Protein AF-A0A940JJA4-F1 (afdb_monomer_lite)

Foldseek 3Di:
DADPCPPCLQVLDWDWPDPDVVDTDIDRDPCSQAARFDDKDWDPPVPLPDIKMKTAHPRPDDCPDPPDDGNYDPPDGIDIGDDDPRD

Radius of gyration: 14.71 Å; chains: 1; bounding box: 32×29×38 Å

pLDDT: mean 86.61, std 11.64, range [51.03, 98.19]

Structure (mmCIF, N/CA/C/O backbone):
data_AF-A0A940JJA4-F1
#
_entry.id   AF-A0A940JJA4-F1
#
loop_
_atom_site.group_PDB
_atom_site.id
_atom_site.type_symbol
_atom_site.label_atom_id
_atom_site.label_alt_id
_atom_site.label_comp_id
_atom_site.label_asym_id
_atom_site.label_entity_id
_atom_site.label_seq_id
_atom_site.pdbx_PDB_ins_code
_atom_site.Cartn_x
_atom_site.Cartn_y
_atom_site.Cartn_z
_atom_site.occupancy
_atom_site.B_iso_or_equiv
_atom_site.auth_seq_id
_atom_site.auth_comp_id
_atom_site.auth_asym_id
_atom_site.auth_atom_id
_atom_site.pdbx_PDB_model_num
ATOM 1 N N . PHE A 1 1 ? 2.156 12.235 -12.132 1.00 51.03 1 PHE A N 1
ATOM 2 C CA . PHE A 1 1 ? 3.083 12.077 -10.995 1.00 51.03 1 PHE A CA 1
ATOM 3 C C . PHE A 1 1 ? 3.250 10.579 -10.773 1.00 51.03 1 PHE A C 1
ATOM 5 O O . PHE A 1 1 ? 2.236 9.895 -10.769 1.00 51.03 1 PHE A O 1
ATOM 12 N N . TYR A 1 2 ? 4.477 10.061 -10.716 1.00 60.47 2 TYR A N 1
ATOM 13 C CA . TYR A 1 2 ? 4.775 8.630 -10.546 1.00 60.47 2 TYR A CA 1
ATOM 14 C C . TYR A 1 2 ? 5.872 8.493 -9.481 1.00 60.47 2 TYR A C 1
ATOM 16 O O . TYR A 1 2 ? 6.739 9.364 -9.428 1.00 60.47 2 TYR A O 1
ATOM 24 N N . GLY A 1 3 ? 5.819 7.450 -8.646 1.00 68.62 3 GLY A N 1
ATOM 25 C CA . GLY A 1 3 ? 6.848 7.185 -7.631 1.00 68.62 3 GLY A CA 1
ATOM 26 C C . GLY A 1 3 ? 8.205 6.848 -8.253 1.00 68.62 3 GLY A C 1
ATOM 27 O O . GLY A 1 3 ? 8.275 6.420 -9.412 1.00 68.62 3 GLY A O 1
ATOM 28 N N . ASP A 1 4 ? 9.287 7.031 -7.494 1.00 77.44 4 ASP A N 1
ATOM 29 C CA . ASP A 1 4 ? 10.626 6.619 -7.924 1.00 77.44 4 ASP A CA 1
ATOM 30 C C . ASP A 1 4 ? 10.773 5.096 -7.793 1.00 77.44 4 ASP A C 1
ATOM 32 O O . ASP A 1 4 ? 11.387 4.570 -6.872 1.00 77.44 4 ASP A O 1
ATOM 36 N N . PHE A 1 5 ? 10.216 4.360 -8.754 1.00 76.44 5 PHE A N 1
ATOM 37 C CA . PHE A 1 5 ? 10.256 2.895 -8.760 1.00 76.44 5 PHE A CA 1
ATOM 38 C C . PHE A 1 5 ? 11.674 2.310 -8.876 1.00 76.44 5 PHE A C 1
ATOM 40 O O . PHE A 1 5 ? 11.861 1.114 -8.649 1.00 76.44 5 PHE A O 1
ATOM 47 N N . LYS A 1 6 ? 12.674 3.129 -9.229 1.00 75.19 6 LYS A N 1
ATOM 48 C CA . LYS A 1 6 ? 14.066 2.692 -9.356 1.00 75.19 6 LYS A CA 1
ATOM 49 C C . LYS A 1 6 ? 14.791 2.737 -8.014 1.00 75.19 6 LYS A C 1
ATOM 51 O O . LYS A 1 6 ? 15.457 1.766 -7.668 1.00 75.19 6 LYS A O 1
ATOM 56 N N . ASN A 1 7 ? 14.677 3.842 -7.275 1.00 81.75 7 ASN A N 1
ATOM 57 C CA . ASN A 1 7 ? 15.429 4.037 -6.028 1.00 81.75 7 ASN A CA 1
ATOM 58 C C . ASN A 1 7 ? 14.565 3.904 -4.763 1.00 81.75 7 ASN A C 1
ATOM 60 O O . ASN A 1 7 ? 15.113 3.737 -3.674 1.00 81.75 7 ASN A O 1
ATOM 64 N N . ARG A 1 8 ? 13.237 3.995 -4.894 1.00 82.56 8 ARG A N 1
ATOM 65 C CA . ARG A 1 8 ? 12.245 4.016 -3.807 1.00 82.56 8 ARG A CA 1
ATOM 66 C C . ARG A 1 8 ? 10.999 3.183 -4.167 1.00 82.56 8 ARG A C 1
ATOM 68 O O . ARG A 1 8 ? 9.887 3.709 -4.248 1.00 82.56 8 ARG A O 1
ATOM 75 N N . PRO A 1 9 ? 11.141 1.872 -4.437 1.00 78.19 9 PRO A N 1
ATOM 76 C CA . PRO A 1 9 ? 10.006 1.030 -4.835 1.00 78.19 9 PRO A CA 1
ATOM 77 C C . PRO A 1 9 ? 8.907 0.943 -3.759 1.00 78.19 9 PRO A C 1
ATOM 79 O O . PRO A 1 9 ? 7.758 0.629 -4.066 1.00 78.19 9 PRO A O 1
ATOM 82 N N . ASP A 1 10 ? 9.246 1.239 -2.507 1.00 81.94 10 ASP A N 1
ATOM 83 C CA . ASP A 1 10 ? 8.342 1.361 -1.367 1.00 81.94 10 ASP A CA 1
ATOM 84 C C . ASP A 1 10 ? 7.402 2.576 -1.443 1.00 81.94 10 ASP A C 1
ATOM 86 O O . ASP A 1 10 ? 6.334 2.560 -0.838 1.00 81.94 10 ASP A O 1
ATOM 90 N N . GLU A 1 11 ? 7.714 3.598 -2.244 1.00 85.12 11 GLU A N 1
ATOM 91 C CA . GLU A 1 11 ? 6.841 4.769 -2.403 1.00 85.12 11 GLU A CA 1
ATOM 92 C C . GLU A 1 11 ? 5.564 4.479 -3.204 1.00 85.12 11 GLU A C 1
ATOM 94 O O . GLU A 1 11 ? 4.655 5.309 -3.226 1.00 85.12 11 GLU A O 1
ATOM 99 N N . GLY A 1 12 ? 5.460 3.301 -3.831 1.00 85.62 12 GLY A N 1
ATOM 100 C CA . GLY A 1 12 ? 4.256 2.877 -4.546 1.00 85.62 12 GLY A CA 1
ATOM 101 C C . GLY A 1 12 ? 3.029 2.693 -3.644 1.00 85.62 12 GLY A C 1
ATOM 102 O O . GLY A 1 12 ? 1.908 2.791 -4.134 1.00 85.62 12 GLY A O 1
ATOM 103 N N . PHE A 1 13 ? 3.222 2.432 -2.347 1.00 90.94 13 PHE A N 1
ATOM 104 C CA . PHE A 1 13 ? 2.158 2.408 -1.342 1.00 90.94 13 PHE A CA 1
ATOM 105 C C . PHE A 1 13 ? 2.741 2.639 0.055 1.00 90.94 13 PHE A C 1
ATOM 107 O O . PHE A 1 13 ? 3.649 1.927 0.482 1.00 90.94 13 PHE A O 1
ATOM 114 N N . GLN A 1 14 ? 2.179 3.593 0.795 1.00 92.00 14 GLN A N 1
ATOM 115 C CA . GLN A 1 14 ? 2.593 3.920 2.159 1.00 92.00 14 GLN A CA 1
ATOM 116 C C . GLN A 1 14 ? 1.371 4.004 3.072 1.00 92.00 14 GLN A C 1
ATOM 118 O O . GLN A 1 14 ? 0.356 4.600 2.709 1.00 92.00 14 GLN A O 1
ATOM 123 N N . TYR A 1 15 ? 1.492 3.450 4.276 1.00 92.00 15 TYR A N 1
ATOM 124 C CA . TYR A 1 15 ? 0.480 3.558 5.322 1.00 92.00 15 TYR A CA 1
ATOM 125 C C . TYR A 1 15 ? 0.894 4.623 6.341 1.00 92.00 15 TYR A C 1
ATOM 127 O O . TYR A 1 15 ? 1.993 4.576 6.893 1.00 92.00 15 TYR A O 1
ATOM 135 N N . PHE A 1 16 ? 0.014 5.593 6.583 1.00 95.12 16 PHE A N 1
ATOM 136 C CA . PHE A 1 16 ? 0.240 6.690 7.522 1.00 95.12 16 PHE A CA 1
ATOM 137 C C . PHE A 1 16 ? -0.570 6.428 8.790 1.00 95.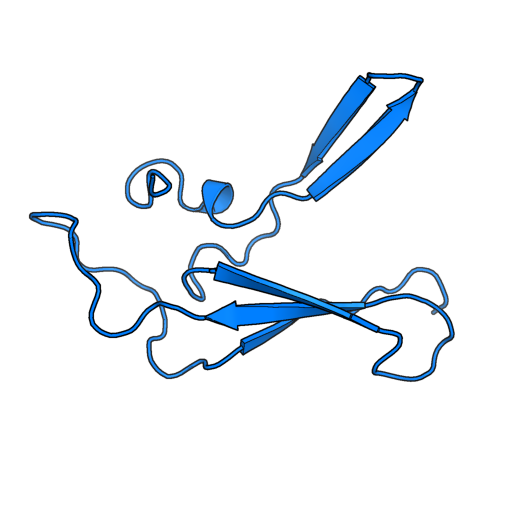12 16 PHE A C 1
ATOM 139 O O . PHE A 1 16 ? -1.780 6.639 8.826 1.00 95.12 16 PHE A O 1
ATOM 146 N N . GLU A 1 17 ? 0.106 5.981 9.841 1.00 95.19 17 GLU A N 1
ATOM 147 C CA . GLU A 1 17 ? -0.487 5.790 11.161 1.00 95.19 17 GLU A CA 1
ATOM 148 C C . GLU A 1 17 ? -0.506 7.126 11.902 1.00 95.19 17 GLU A C 1
ATOM 150 O O . GLU A 1 17 ? 0.549 7.700 12.182 1.00 95.19 17 GLU A O 1
ATOM 155 N N . GLN A 1 18 ? -1.689 7.633 12.245 1.00 97.44 18 GLN A N 1
ATOM 156 C CA . GLN A 1 18 ? -1.793 8.840 13.058 1.00 97.44 18 GLN A CA 1
ATOM 157 C C . GLN A 1 18 ? -1.405 8.541 14.513 1.00 97.44 18 GLN A C 1
ATOM 159 O O . GLN A 1 18 ? -2.093 7.789 15.197 1.00 97.44 18 GLN A O 1
ATOM 164 N N . THR A 1 19 ? -0.336 9.167 15.008 1.00 97.88 19 THR A N 1
ATOM 165 C CA . THR A 1 19 ? 0.147 8.983 16.390 1.00 97.88 19 THR A CA 1
ATOM 166 C C . THR A 1 19 ? -0.304 10.102 17.331 1.00 97.88 19 THR A C 1
ATOM 168 O O . THR A 1 19 ? -0.405 9.894 18.538 1.00 97.88 19 THR A O 1
ATOM 171 N N . SER A 1 20 ? -0.597 11.292 16.796 1.00 97.94 20 SER A N 1
ATOM 172 C CA . SER A 1 20 ? -1.240 12.409 17.505 1.00 97.94 20 SER A CA 1
ATOM 173 C C . SER A 1 20 ? -1.847 13.404 16.490 1.00 97.94 20 SER A C 1
ATOM 175 O O . SER A 1 20 ? -1.716 13.189 15.278 1.00 97.94 20 SER A O 1
ATOM 1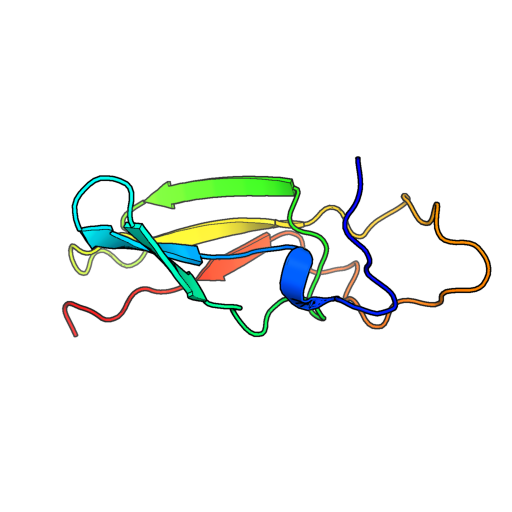77 N N . PRO A 1 21 ? -2.557 14.479 16.901 1.00 98.19 21 PRO A N 1
ATOM 178 C CA . PRO A 1 21 ? -3.089 15.465 15.959 1.00 98.19 21 PRO A CA 1
ATOM 179 C C . PRO A 1 21 ? -1.997 15.984 15.017 1.00 98.19 21 PRO A C 1
ATOM 181 O O . PRO A 1 21 ? -0.982 16.508 15.471 1.00 98.19 21 PRO A O 1
ATOM 184 N N . MET A 1 22 ? -2.202 15.803 13.709 1.00 96.25 22 MET A N 1
ATOM 185 C CA . MET A 1 22 ? -1.258 16.178 12.645 1.00 96.25 22 MET A CA 1
ATOM 186 C C . MET A 1 22 ? 0.129 15.507 12.696 1.00 96.25 22 MET A C 1
ATOM 188 O O . MET A 1 22 ? 1.029 15.941 11.981 1.00 96.25 22 MET A O 1
ATOM 192 N N . ASN A 1 23 ? 0.311 14.439 13.479 1.00 97.94 23 ASN A N 1
ATOM 193 C CA . ASN A 1 23 ? 1.544 13.652 13.492 1.00 97.94 23 ASN A CA 1
ATOM 194 C C . ASN A 1 23 ? 1.273 12.237 12.990 1.00 97.94 23 ASN A C 1
ATOM 196 O O . ASN A 1 23 ? 0.362 11.560 13.472 1.00 97.94 23 ASN A O 1
ATOM 200 N N . PHE A 1 24 ? 2.094 11.792 12.039 1.00 97.94 24 PHE A N 1
ATOM 201 C CA . PHE A 1 24 ? 1.949 10.498 11.388 1.00 97.94 24 PHE A CA 1
ATOM 202 C C . PHE A 1 24 ? 3.273 9.741 11.384 1.00 97.94 24 PHE A C 1
ATOM 204 O O . PHE A 1 24 ? 4.321 10.302 11.058 1.00 97.94 24 PHE A O 1
ATOM 211 N N . LYS A 1 25 ? 3.213 8.453 11.716 1.00 97.25 25 LYS A N 1
ATOM 212 C CA . LYS A 1 25 ? 4.287 7.497 11.466 1.00 97.25 25 LYS A CA 1
ATOM 213 C C . LYS A 1 25 ? 4.022 6.817 10.126 1.00 97.25 25 LYS A C 1
ATOM 215 O O . LYS A 1 25 ? 2.941 6.284 9.898 1.00 97.25 25 LYS A O 1
ATOM 220 N N . VAL A 1 26 ? 5.013 6.848 9.245 1.00 94.75 26 VAL A N 1
ATOM 221 C CA . VAL A 1 26 ? 4.925 6.248 7.912 1.00 94.75 26 VAL A CA 1
ATOM 222 C C . VAL A 1 26 ? 5.430 4.811 7.958 1.00 94.75 26 VAL A C 1
ATOM 224 O O . VAL A 1 26 ? 6.499 4.541 8.509 1.00 94.75 26 VAL A O 1
ATOM 227 N N . HIS A 1 27 ? 4.674 3.903 7.350 1.00 92.75 27 HIS A N 1
ATOM 228 C CA . HIS A 1 27 ? 5.019 2.495 7.199 1.00 92.75 27 HIS A CA 1
ATOM 229 C C . HIS A 1 27 ? 5.078 2.125 5.718 1.00 92.75 27 HIS A C 1
ATOM 231 O O . HIS A 1 27 ? 4.133 2.367 4.965 1.00 92.75 27 HIS A O 1
ATOM 237 N N . ALA A 1 28 ? 6.185 1.503 5.316 1.00 91.00 28 ALA A N 1
ATOM 238 C CA . ALA A 1 28 ? 6.364 0.929 3.989 1.00 91.00 28 ALA A CA 1
ATOM 239 C C . ALA A 1 28 ? 5.952 -0.547 4.010 1.00 91.00 28 ALA A C 1
ATOM 241 O O . ALA A 1 28 ? 6.621 -1.383 4.621 1.00 91.00 28 ALA A O 1
ATOM 242 N N . VAL A 1 29 ? 4.846 -0.877 3.344 1.00 90.44 29 VAL A N 1
ATOM 243 C CA . VAL A 1 29 ? 4.401 -2.270 3.200 1.00 90.44 29 VAL A CA 1
ATOM 244 C C . VAL A 1 29 ? 5.227 -2.926 2.081 1.00 90.44 29 VAL A C 1
ATOM 246 O O . VAL A 1 29 ? 5.369 -2.321 1.015 1.00 90.44 29 VAL A O 1
ATOM 249 N N . PRO A 1 30 ? 5.782 -4.144 2.259 1.00 89.31 30 PRO A N 1
ATOM 250 C CA . PRO A 1 30 ? 6.744 -4.753 1.327 1.00 89.31 30 PRO A CA 1
ATOM 251 C C . PRO A 1 30 ? 6.092 -5.330 0.053 1.00 89.31 30 PRO A C 1
ATOM 253 O O . PRO A 1 30 ? 6.369 -6.453 -0.360 1.00 89.31 30 PRO A O 1
ATOM 256 N N . ILE A 1 31 ? 5.225 -4.550 -0.591 1.00 90.00 31 ILE A N 1
ATOM 257 C CA . ILE A 1 31 ? 4.485 -4.902 -1.811 1.00 90.00 31 ILE A CA 1
ATOM 258 C C . ILE A 1 31 ? 4.989 -4.152 -3.048 1.00 90.00 31 ILE A C 1
ATOM 260 O O . ILE A 1 31 ? 4.522 -4.418 -4.148 1.00 90.00 31 ILE A O 1
ATOM 264 N N . GLY A 1 32 ? 5.959 -3.242 -2.910 1.00 86.06 32 GLY A N 1
ATOM 265 C CA . GLY A 1 32 ? 6.453 -2.412 -4.019 1.00 86.06 32 GLY A CA 1
ATOM 266 C C . GLY A 1 32 ? 6.987 -3.198 -5.225 1.00 86.06 32 GLY A C 1
ATOM 267 O O . GLY A 1 32 ? 6.912 -2.730 -6.354 1.00 86.06 32 GLY A O 1
ATOM 268 N N . LYS A 1 33 ? 7.474 -4.428 -5.007 1.00 82.06 33 LYS A N 1
ATOM 269 C CA . LYS A 1 33 ? 7.921 -5.327 -6.083 1.00 82.06 33 LYS A CA 1
ATOM 270 C C . LYS A 1 33 ? 6.802 -6.148 -6.722 1.00 82.06 33 LYS A C 1
ATOM 272 O O . LYS A 1 33 ? 7.055 -6.789 -7.728 1.00 82.06 33 LYS A O 1
ATOM 277 N N . LEU A 1 34 ? 5.596 -6.196 -6.155 1.00 86.81 34 LEU A N 1
ATOM 278 C CA . LEU A 1 34 ? 4.520 -7.041 -6.690 1.00 86.81 34 LEU A CA 1
ATOM 279 C C . LEU A 1 34 ? 3.714 -6.332 -7.785 1.00 86.81 34 LEU A C 1
ATOM 281 O O . LEU A 1 34 ? 3.118 -7.003 -8.624 1.00 86.81 34 LEU A O 1
ATOM 285 N N . GLY A 1 35 ? 3.717 -4.999 -7.811 1.00 88.00 35 GLY A N 1
ATOM 286 C CA . GLY A 1 35 ? 2.907 -4.232 -8.746 1.00 88.00 35 GLY A CA 1
ATOM 287 C C . GLY A 1 35 ? 3.060 -2.723 -8.599 1.00 88.00 35 GLY A C 1
ATOM 288 O O . GLY A 1 35 ? 3.863 -2.229 -7.808 1.00 88.00 35 GLY A O 1
ATOM 289 N N . ARG A 1 36 ? 2.250 -1.990 -9.362 1.00 88.38 36 ARG A N 1
ATOM 290 C CA . ARG A 1 36 ? 2.080 -0.537 -9.264 1.00 88.38 36 ARG A CA 1
ATOM 291 C C . ARG A 1 36 ? 0.666 -0.232 -8.804 1.00 88.38 36 ARG A C 1
ATOM 293 O O . ARG A 1 36 ? -0.284 -0.416 -9.555 1.00 88.38 36 ARG A O 1
ATOM 300 N N . TRP A 1 37 ? 0.518 0.249 -7.583 1.00 90.12 37 TRP A N 1
ATOM 301 C CA . TRP A 1 37 ? -0.794 0.418 -6.964 1.00 90.12 37 TRP A CA 1
ATOM 302 C C . TRP A 1 37 ? -1.393 1.768 -7.355 1.00 90.12 37 TRP A C 1
ATOM 304 O O . TRP A 1 37 ? -0.812 2.811 -7.066 1.00 90.12 37 TRP A O 1
ATOM 314 N N . LEU A 1 38 ? -2.527 1.750 -8.060 1.00 90.00 38 LEU A N 1
ATOM 315 C CA . LEU A 1 38 ? -3.208 2.973 -8.514 1.00 90.00 38 LEU A CA 1
ATOM 316 C C . LEU A 1 38 ? -4.535 3.205 -7.792 1.00 90.00 38 LEU A C 1
ATOM 318 O O . LEU A 1 38 ? -4.904 4.343 -7.517 1.00 90.00 38 LEU A O 1
ATOM 322 N N . THR A 1 39 ? -5.272 2.129 -7.536 1.00 93.75 39 THR A N 1
ATOM 323 C CA . THR A 1 39 ? -6.614 2.183 -6.949 1.00 93.75 39 THR A CA 1
ATOM 324 C C . THR A 1 39 ? -6.647 1.386 -5.657 1.00 93.75 39 THR A C 1
ATOM 326 O O . THR A 1 39 ? -5.853 0.462 -5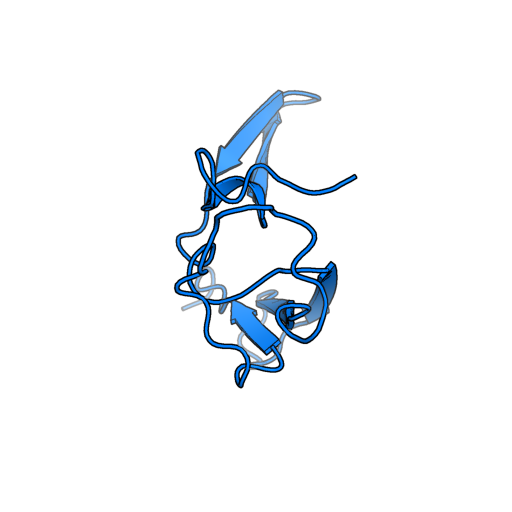.480 1.00 93.75 39 THR A O 1
ATOM 329 N N . MET A 1 40 ? -7.550 1.763 -4.755 1.00 96.19 40 MET A N 1
ATOM 330 C CA . MET A 1 40 ? -7.717 1.136 -3.450 1.00 96.19 40 MET A CA 1
ATOM 331 C C . MET A 1 40 ? -9.192 1.131 -3.050 1.00 96.19 40 MET A C 1
ATOM 333 O O . MET A 1 40 ? -9.896 2.098 -3.342 1.00 96.19 40 MET A O 1
ATOM 337 N N . ASP A 1 41 ? -9.624 0.080 -2.356 1.00 97.69 41 ASP A N 1
ATOM 338 C CA . ASP A 1 41 ? -10.915 0.026 -1.660 1.00 97.69 41 ASP A CA 1
ATOM 339 C C . ASP A 1 41 ? -10.760 -0.640 -0.279 1.00 97.69 41 ASP A C 1
ATOM 341 O O . ASP A 1 41 ? -9.779 -1.352 -0.035 1.00 97.69 41 ASP A O 1
ATOM 345 N N . VAL A 1 42 ? -11.700 -0.370 0.631 1.00 97.75 42 VAL A N 1
ATOM 346 C CA . VAL A 1 42 ? -11.643 -0.779 2.043 1.00 97.75 42 VAL A CA 1
ATOM 347 C C . VAL A 1 42 ? -12.915 -1.514 2.435 1.00 97.75 42 VAL A C 1
ATOM 349 O O . VAL A 1 42 ? -13.999 -0.929 2.477 1.00 97.75 42 VAL A O 1
ATOM 352 N N . GLN A 1 43 ? -12.786 -2.783 2.809 1.00 97.75 43 GLN A N 1
ATOM 353 C CA . GLN A 1 43 ? -13.917 -3.601 3.236 1.00 97.75 43 GLN A CA 1
ATOM 354 C C . GLN A 1 43 ? -13.445 -4.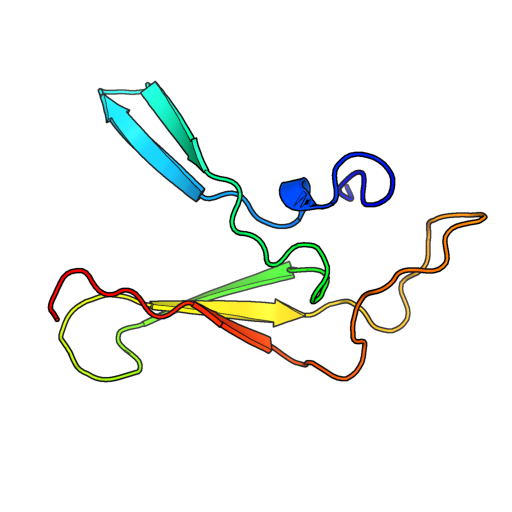703 4.187 1.00 97.75 43 GLN A C 1
ATOM 356 O O . GLN A 1 43 ? -12.269 -5.019 4.246 1.00 97.75 43 GLN A O 1
ATOM 361 N N . ASP A 1 44 ? -14.378 -5.248 4.959 1.00 97.50 44 ASP A N 1
ATOM 362 C CA . ASP A 1 44 ? -14.173 -6.474 5.738 1.00 97.50 44 ASP A CA 1
ATOM 363 C C . ASP A 1 44 ? -14.397 -7.666 4.787 1.00 97.50 44 ASP A C 1
ATOM 365 O O . ASP A 1 44 ? -15.554 -8.018 4.513 1.00 97.50 44 ASP A O 1
ATOM 369 N N . PHE A 1 45 ? -13.334 -8.155 4.134 1.00 96.38 45 PHE A N 1
ATOM 370 C CA . PHE A 1 45 ? -13.454 -9.150 3.059 1.00 96.38 45 PHE A CA 1
ATOM 371 C C . PHE A 1 45 ? -13.515 -10.580 3.599 1.00 96.38 45 PHE A C 1
ATOM 373 O O . PHE A 1 45 ? -14.204 -11.419 3.005 1.00 96.38 45 PHE A O 1
ATOM 380 N N . ASP A 1 46 ? -12.831 -10.861 4.707 1.00 96.06 46 ASP A N 1
ATOM 381 C CA . ASP A 1 46 ? -12.825 -12.179 5.348 1.00 96.06 46 ASP A CA 1
ATOM 382 C C . ASP A 1 46 ? -13.911 -12.354 6.431 1.00 96.06 46 ASP A C 1
ATOM 384 O O . ASP A 1 46 ? -14.220 -13.491 6.804 1.00 96.06 46 ASP A O 1
ATOM 388 N N . LYS A 1 47 ? -14.597 -11.262 6.804 1.00 96.44 47 LYS A N 1
ATOM 389 C CA . LYS A 1 47 ? -15.711 -11.202 7.765 1.00 96.44 47 LYS A CA 1
ATOM 390 C C . LYS A 1 47 ? -15.283 -11.409 9.216 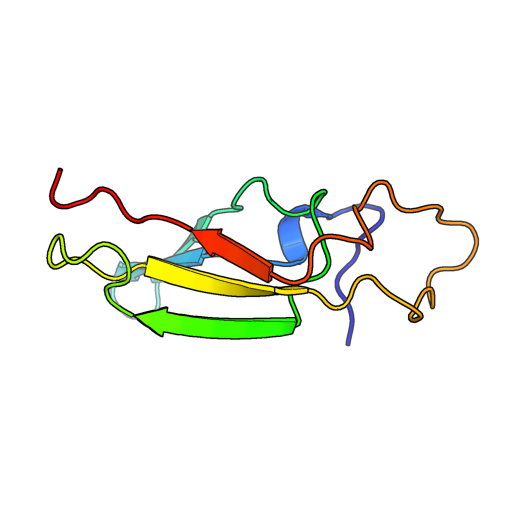1.00 96.44 47 LYS A C 1
ATOM 392 O O . LYS A 1 47 ? -16.089 -11.904 10.014 1.00 96.44 47 LYS A O 1
ATOM 397 N N . ASP A 1 48 ? -14.057 -11.039 9.571 1.00 96.56 48 ASP A N 1
ATOM 398 C CA . ASP A 1 48 ? -13.559 -11.098 10.950 1.00 96.56 48 ASP A CA 1
ATOM 399 C C . ASP A 1 48 ? -13.887 -9.829 11.778 1.00 96.56 48 ASP A C 1
ATOM 401 O O . ASP A 1 48 ? -13.754 -9.794 13.011 1.00 96.56 48 ASP A O 1
ATOM 405 N N . GLY A 1 49 ? -14.429 -8.804 11.115 1.00 96.12 49 GLY A N 1
ATOM 406 C CA . GLY A 1 49 ? -14.890 -7.562 11.720 1.00 96.12 49 GLY A CA 1
ATOM 407 C C . GLY A 1 49 ? -13.842 -6.454 11.784 1.00 96.12 49 GLY A C 1
ATOM 408 O O . GLY A 1 49 ? -14.154 -5.387 12.337 1.00 96.12 49 GLY A O 1
ATOM 409 N N . ASP A 1 50 ? -12.631 -6.664 11.267 1.00 97.44 50 ASP A N 1
ATOM 410 C CA . ASP A 1 50 ? -11.708 -5.586 10.944 1.00 97.44 50 ASP A CA 1
ATOM 411 C C . ASP A 1 50 ? -11.769 -5.215 9.447 1.00 97.44 50 ASP A C 1
ATOM 413 O O . ASP A 1 50 ? -12.686 -5.604 8.724 1.00 97.44 50 ASP A O 1
ATOM 417 N N . LYS A 1 51 ? -10.972 -4.228 9.032 1.00 97.12 51 LYS A N 1
ATOM 418 C CA . LYS A 1 51 ? -11.023 -3.679 7.671 1.00 97.12 51 LYS A CA 1
ATOM 419 C C . LYS A 1 51 ? -9.733 -4.025 6.959 1.00 97.12 51 LYS A C 1
ATOM 421 O O . LYS A 1 51 ? -8.665 -3.607 7.410 1.00 97.12 51 LYS A O 1
ATOM 426 N N . ASP A 1 52 ? -9.882 -4.667 5.811 1.00 97.25 52 ASP A N 1
ATOM 427 C CA . ASP A 1 52 ? -8.818 -4.982 4.873 1.00 97.25 52 ASP A CA 1
ATOM 428 C C . ASP A 1 52 ? -8.714 -3.919 3.774 1.00 97.25 52 ASP A C 1
ATOM 430 O O . ASP A 1 52 ? -9.606 -3.081 3.583 1.00 97.25 52 ASP A O 1
ATOM 434 N N . LEU A 1 53 ? -7.637 -4.001 2.992 1.00 97.12 53 LEU A N 1
ATOM 435 C CA . LEU A 1 53 ? -7.413 -3.148 1.825 1.00 97.12 53 LEU A CA 1
ATOM 436 C C . LEU A 1 53 ? -7.231 -3.994 0.568 1.00 97.12 53 LEU A C 1
ATOM 438 O O . LEU A 1 53 ? -6.360 -4.862 0.526 1.00 97.12 53 LEU A O 1
ATOM 442 N N . ILE A 1 54 ? -7.974 -3.692 -0.493 1.00 97.25 54 ILE A N 1
ATOM 443 C CA . ILE A 1 54 ? -7.681 -4.212 -1.835 1.00 97.25 54 ILE A CA 1
ATOM 444 C C . ILE A 1 54 ? -6.962 -3.135 -2.647 1.00 97.25 54 ILE A C 1
ATOM 446 O O . ILE A 1 54 ? -7.370 -1.975 -2.630 1.00 97.25 54 ILE A O 1
ATOM 450 N N . LEU A 1 55 ? -5.895 -3.505 -3.358 1.00 96.00 55 LEU A N 1
ATOM 451 C CA . LEU A 1 55 ? -5.103 -2.594 -4.191 1.00 96.00 55 LEU A CA 1
ATOM 452 C C . LEU A 1 55 ? -5.107 -3.056 -5.645 1.00 96.00 55 LEU A C 1
ATOM 454 O O . LEU A 1 55 ? -4.665 -4.166 -5.941 1.00 96.00 55 LEU A O 1
ATOM 458 N N . GLY A 1 56 ? -5.570 -2.198 -6.557 1.00 94.44 56 GLY A N 1
ATOM 459 C CA . GLY A 1 56 ? -5.587 -2.468 -7.995 1.00 94.44 56 GLY A CA 1
ATOM 460 C C . GLY A 1 56 ? -4.250 -2.142 -8.661 1.00 94.44 56 GLY A C 1
ATOM 461 O O . GLY A 1 56 ? -3.685 -1.060 -8.458 1.00 94.44 56 GLY A O 1
ATOM 462 N N . ASN A 1 57 ? -3.760 -3.081 -9.471 1.00 91.62 57 ASN A N 1
ATOM 463 C CA . ASN A 1 57 ? -2.454 -3.020 -10.111 1.00 91.62 57 ASN A CA 1
ATOM 464 C C . ASN A 1 57 ? -2.512 -2.363 -11.503 1.00 91.62 57 ASN A C 1
ATOM 466 O O . ASN A 1 57 ? -3.300 -2.749 -12.363 1.00 91.62 57 ASN A O 1
ATOM 470 N N . LEU A 1 58 ? -1.611 -1.412 -11.745 1.00 87.69 58 LEU A N 1
ATOM 471 C CA . LEU A 1 58 ? -1.360 -0.734 -13.016 1.00 87.69 58 LEU A CA 1
ATOM 472 C C . LEU A 1 58 ? 0.074 -1.009 -13.514 1.00 87.69 58 LEU A C 1
ATOM 474 O O . LEU A 1 58 ? 0.819 -0.101 -13.896 1.00 87.69 58 LEU A O 1
ATOM 478 N N . SER A 1 59 ? 0.503 -2.268 -13.463 1.00 80.31 59 SER A N 1
ATOM 479 C CA . SER A 1 59 ? 1.828 -2.678 -13.948 1.00 80.31 59 SER A CA 1
ATOM 480 C C . SER A 1 59 ? 1.915 -2.827 -15.465 1.00 80.31 59 SER A C 1
ATOM 482 O O . SER A 1 59 ? 3.007 -2.701 -16.011 1.00 80.31 59 SER A O 1
ATOM 484 N N . ARG A 1 60 ? 0.787 -3.044 -16.147 1.00 73.00 60 ARG A N 1
ATOM 485 C CA . ARG A 1 60 ? 0.744 -3.285 -17.592 1.00 73.00 60 ARG A CA 1
ATOM 486 C C . ARG A 1 60 ? 0.816 -1.978 -18.397 1.00 73.00 60 ARG A C 1
ATOM 488 O O . ARG A 1 60 ? 0.217 -0.975 -18.019 1.00 73.00 60 ARG A O 1
ATOM 495 N N . ASP A 1 61 ? 1.548 -2.007 -19.509 1.00 64.81 61 ASP A N 1
ATOM 496 C CA . ASP A 1 61 ? 1.554 -1.009 -20.597 1.00 64.81 61 ASP A CA 1
ATOM 497 C C . ASP A 1 61 ? 2.084 0.414 -20.291 1.00 64.81 61 ASP A C 1
ATOM 499 O O . ASP A 1 61 ? 2.093 1.267 -21.177 1.00 64.81 61 ASP A O 1
ATOM 503 N N . LEU A 1 62 ? 2.591 0.702 -19.083 1.00 61.62 62 LEU A N 1
ATOM 504 C CA . LEU A 1 62 ? 3.033 2.056 -18.692 1.00 61.62 62 LEU A CA 1
ATOM 505 C C . LEU A 1 62 ? 4.502 2.136 -18.241 1.00 61.62 62 LEU A C 1
ATOM 507 O O . LEU A 1 62 ? 4.799 2.704 -17.184 1.00 61.62 62 LEU A O 1
ATOM 511 N N . LEU A 1 63 ? 5.440 1.614 -19.034 1.00 61.06 63 LEU A N 1
ATOM 512 C CA . LEU A 1 63 ? 6.876 1.827 -18.801 1.00 61.06 63 LEU A CA 1
ATOM 513 C C . LEU A 1 63 ? 7.329 3.177 -19.364 1.00 61.06 63 LEU A C 1
ATOM 515 O O . LEU A 1 63 ? 7.859 3.278 -20.463 1.00 61.06 63 LEU A O 1
ATOM 519 N N . ILE A 1 64 ? 7.125 4.233 -18.575 1.00 61.28 64 ILE A N 1
ATOM 520 C CA . ILE A 1 64 ? 7.655 5.582 -18.859 1.00 61.28 64 ILE A CA 1
ATOM 521 C C . ILE A 1 64 ? 9.094 5.729 -18.311 1.00 61.28 64 ILE A C 1
ATOM 523 O O . ILE A 1 64 ? 9.754 6.747 -18.508 1.00 61.28 64 ILE A O 1
ATOM 527 N N . VAL A 1 65 ? 9.622 4.704 -17.632 1.00 64.56 65 VAL A N 1
ATOM 528 C CA . VAL A 1 65 ? 10.973 4.726 -17.064 1.00 64.56 65 VAL A CA 1
ATOM 529 C C . VAL A 1 65 ? 11.964 4.183 -18.091 1.00 64.56 65 VAL A C 1
ATOM 531 O O . VAL A 1 65 ? 12.022 2.983 -18.349 1.00 64.56 65 VAL A O 1
ATOM 534 N N . LYS A 1 66 ? 12.745 5.086 -18.689 1.00 62.97 66 LYS A N 1
ATOM 535 C CA . LYS A 1 66 ? 13.840 4.734 -19.598 1.00 62.97 66 LYS A CA 1
ATOM 536 C C . LYS A 1 66 ? 14.887 3.898 -18.845 1.00 62.97 66 LYS A C 1
ATOM 538 O O . LYS A 1 66 ? 15.244 4.237 -17.719 1.00 62.97 66 LYS A O 1
ATOM 543 N N . ASP A 1 67 ? 15.365 2.822 -19.467 1.00 70.56 67 ASP A N 1
ATOM 544 C CA . ASP A 1 67 ? 16.413 1.935 -18.934 1.00 70.56 67 ASP A CA 1
ATOM 545 C C . ASP A 1 67 ? 16.067 1.259 -17.588 1.00 70.56 67 ASP A C 1
ATOM 547 O O . ASP A 1 67 ? 16.941 1.013 -16.754 1.00 70.56 67 ASP A O 1
ATOM 551 N N . TYR A 1 68 ? 14.787 0.949 -17.359 1.00 71.44 68 TYR A N 1
ATOM 552 C CA . TYR A 1 68 ? 14.331 0.175 -16.204 1.00 71.44 68 TYR A CA 1
ATOM 553 C C . TYR A 1 68 ? 13.500 -1.018 -16.665 1.00 71.44 68 TYR A C 1
ATOM 555 O O . TYR A 1 68 ? 12.469 -0.857 -17.313 1.00 71.44 68 TYR A O 1
ATOM 563 N N . THR A 1 69 ? 13.964 -2.218 -16.319 1.00 72.69 69 THR A N 1
ATOM 564 C CA . THR A 1 69 ? 13.167 -3.442 -16.427 1.00 72.69 69 THR A CA 1
ATOM 565 C C . THR A 1 69 ? 12.627 -3.739 -15.034 1.00 72.69 69 THR A C 1
ATOM 567 O O . THR A 1 69 ? 13.419 -4.051 -14.143 1.00 72.69 69 THR A O 1
ATOM 570 N N . PRO A 1 70 ? 11.323 -3.582 -14.803 1.00 72.12 70 PRO A N 1
ATOM 571 C CA . PRO A 1 70 ? 10.755 -3.846 -13.497 1.00 72.12 70 PRO A CA 1
ATOM 572 C C . PRO A 1 70 ? 10.763 -5.331 -13.162 1.00 72.12 70 PRO A C 1
ATOM 574 O O . PRO A 1 70 ? 10.588 -6.178 -14.033 1.00 72.12 70 PRO A O 1
ATOM 577 N N . GLU A 1 71 ? 10.859 -5.630 -11.870 1.00 74.12 71 GLU A N 1
ATOM 578 C CA . GLU A 1 71 ? 10.660 -6.984 -11.336 1.00 74.12 71 GLU A CA 1
ATOM 579 C C . GLU A 1 71 ? 9.181 -7.291 -11.037 1.00 74.12 71 GLU A C 1
ATOM 581 O O . GLU A 1 71 ? 8.868 -8.377 -10.552 1.00 74.12 71 GLU A O 1
ATOM 586 N N . TRP A 1 72 ? 8.264 -6.345 -11.280 1.00 75.44 72 TRP A N 1
ATOM 587 C CA . TRP A 1 72 ? 6.861 -6.525 -10.919 1.00 75.44 72 TRP A CA 1
ATOM 588 C C . TRP A 1 72 ? 6.135 -7.548 -11.778 1.00 75.44 72 TRP A C 1
ATOM 590 O O . TRP A 1 72 ? 6.407 -7.727 -12.963 1.00 75.44 72 TRP A O 1
ATOM 600 N N . ASN A 1 73 ? 5.158 -8.212 -11.164 1.00 77.19 73 ASN A N 1
ATOM 601 C CA . ASN A 1 73 ? 4.354 -9.207 -11.845 1.00 77.19 73 ASN A CA 1
ATOM 602 C C . ASN A 1 73 ? 3.172 -8.532 -12.553 1.00 77.19 73 ASN A C 1
ATOM 604 O O . ASN A 1 73 ? 2.165 -8.182 -11.938 1.00 77.19 73 ASN A O 1
ATOM 608 N N . GLU A 1 74 ? 3.284 -8.388 -13.872 1.00 78.62 74 GLU A N 1
ATOM 609 C CA . GLU A 1 74 ? 2.254 -7.776 -14.725 1.00 78.62 74 GLU A CA 1
ATOM 610 C C . GLU A 1 74 ? 0.948 -8.587 -14.811 1.00 78.62 74 GLU A C 1
ATOM 612 O O . GLU A 1 74 ? -0.058 -8.080 -15.305 1.00 78.62 74 GLU A O 1
ATOM 617 N N . HIS A 1 75 ? 0.939 -9.826 -14.310 1.00 84.62 75 HIS A N 1
ATOM 618 C CA . HIS A 1 75 ? -0.232 -10.704 -14.303 1.00 84.62 75 HIS A CA 1
ATOM 619 C C . HIS A 1 75 ? -1.010 -10.666 -12.983 1.00 84.62 75 HIS A C 1
ATOM 621 O O . HIS A 1 75 ? -2.030 -11.344 -12.869 1.00 84.62 75 HIS A O 1
ATOM 627 N N . ILE A 1 76 ? -0.561 -9.895 -11.986 1.00 89.56 76 ILE A N 1
ATOM 628 C CA . ILE A 1 76 ? -1.326 -9.662 -10.755 1.00 89.56 76 ILE A CA 1
ATOM 629 C C . ILE A 1 76 ? -2.311 -8.517 -11.021 1.00 89.56 76 ILE A C 1
ATOM 631 O O . ILE A 1 76 ? -1.854 -7.390 -11.190 1.00 89.56 76 ILE A O 1
ATOM 635 N N . PRO A 1 77 ? -3.638 -8.741 -11.043 1.00 91.44 77 PRO A N 1
ATOM 636 C CA . PRO A 1 77 ? -4.604 -7.662 -11.263 1.00 91.44 77 PRO A CA 1
ATOM 637 C C . PRO A 1 77 ? -4.814 -6.804 -10.008 1.00 91.44 77 PRO A C 1
ATOM 639 O O . PRO A 1 77 ? -5.017 -5.596 -10.101 1.00 91.44 77 PRO A O 1
ATOM 642 N N . PHE A 1 78 ? -4.760 -7.427 -8.832 1.00 94.69 78 PHE A N 1
ATOM 643 C CA . PHE A 1 78 ? -4.907 -6.785 -7.534 1.00 94.69 78 PHE A CA 1
ATOM 644 C C . PHE A 1 78 ? -4.275 -7.648 -6.437 1.00 94.69 78 PHE A C 1
ATOM 646 O O . PHE A 1 78 ? -4.023 -8.837 -6.641 1.00 94.69 78 PHE A O 1
ATOM 653 N N . ILE A 1 79 ? -4.058 -7.052 -5.268 1.00 95.25 79 ILE A N 1
ATOM 654 C CA . ILE A 1 79 ? -3.698 -7.757 -4.030 1.00 95.25 79 ILE A CA 1
ATOM 655 C C . ILE A 1 79 ? -4.674 -7.391 -2.911 1.00 95.25 79 ILE A C 1
ATOM 657 O O . ILE A 1 79 ? -5.263 -6.312 -2.941 1.00 95.25 79 ILE A O 1
ATOM 661 N N . LEU A 1 80 ? -4.814 -8.283 -1.931 1.00 96.44 80 LEU A N 1
ATOM 662 C CA . LEU A 1 80 ? -5.527 -8.040 -0.678 1.00 96.44 80 LEU A CA 1
ATOM 663 C C . LEU A 1 80 ? -4.503 -7.948 0.461 1.00 96.44 80 LEU A C 1
ATOM 665 O O . LEU A 1 80 ? -3.668 -8.841 0.614 1.00 96.44 80 LEU A O 1
ATOM 669 N N . LEU A 1 81 ? -4.565 -6.873 1.239 1.00 96.00 81 LEU A N 1
ATOM 670 C CA . LEU A 1 81 ? -3.854 -6.720 2.502 1.00 96.00 81 LEU A CA 1
ATOM 671 C C . LEU A 1 81 ? -4.827 -7.067 3.632 1.00 96.00 81 LEU A C 1
ATOM 673 O O . LEU A 1 81 ? -5.674 -6.247 3.977 1.00 96.00 81 LEU A O 1
ATOM 677 N N . GLU A 1 82 ? -4.694 -8.287 4.153 1.00 96.25 82 GLU A N 1
ATOM 678 C CA . GLU A 1 82 ? -5.448 -8.796 5.307 1.00 96.25 82 GLU A CA 1
ATOM 679 C C . GLU A 1 82 ? -4.995 -8.065 6.576 1.00 96.25 82 GLU A C 1
ATOM 681 O O . GLU A 1 82 ? -3.799 -8.071 6.913 1.00 96.25 82 GLU A O 1
ATOM 686 N N . ASN A 1 83 ? -5.938 -7.442 7.273 1.00 94.81 83 ASN A N 1
ATOM 687 C CA . ASN A 1 83 ? -5.703 -6.923 8.609 1.00 94.81 83 ASN A CA 1
ATOM 688 C C . ASN A 1 83 ? -5.933 -8.050 9.637 1.00 94.81 83 ASN A C 1
ATOM 690 O O . ASN A 1 83 ? -6.664 -8.998 9.408 1.00 94.81 83 ASN A O 1
ATOM 694 N N . LYS A 1 84 ? -5.152 -8.042 10.721 1.00 94.56 84 LYS A N 1
ATOM 695 C CA . LYS A 1 84 ? -5.100 -9.140 11.709 1.00 94.56 84 LYS A CA 1
ATOM 696 C C . LYS A 1 84 ? -5.293 -8.637 13.123 1.00 94.56 84 LYS A C 1
ATOM 698 O O . LYS A 1 84 ? -4.781 -9.219 14.077 1.00 94.56 84 LYS A O 1
ATOM 703 N N . THR A 1 85 ? -5.972 -7.509 13.272 1.00 93.12 85 THR A N 1
ATOM 704 C CA . THR A 1 85 ? -6.177 -6.893 14.584 1.00 93.12 85 THR A CA 1
ATOM 705 C C . THR A 1 85 ? -7.224 -7.618 15.419 1.00 93.12 85 THR A C 1
ATOM 707 O O . THR A 1 85 ? -7.265 -7.412 16.633 1.00 93.12 85 THR A O 1
ATOM 710 N N . ARG A 1 86 ? -8.053 -8.467 14.801 1.00 85.88 86 ARG A N 1
ATOM 711 C CA . ARG A 1 86 ? -9.119 -9.220 15.479 1.00 85.88 86 ARG A CA 1
ATOM 712 C C . ARG A 1 86 ? -8.913 -10.734 15.542 1.00 85.88 86 ARG A C 1
ATOM 714 O O . ARG A 1 86 ? -9.810 -11.435 16.010 1.00 85.88 86 ARG A O 1
ATOM 721 N N . ARG A 1 87 ? -7.734 -11.222 15.157 1.00 72.12 87 ARG A N 1
ATOM 722 C CA . ARG A 1 87 ? -7.374 -12.644 15.157 1.00 72.12 87 ARG A CA 1
ATOM 723 C C . ARG A 1 87 ? -6.551 -13.074 16.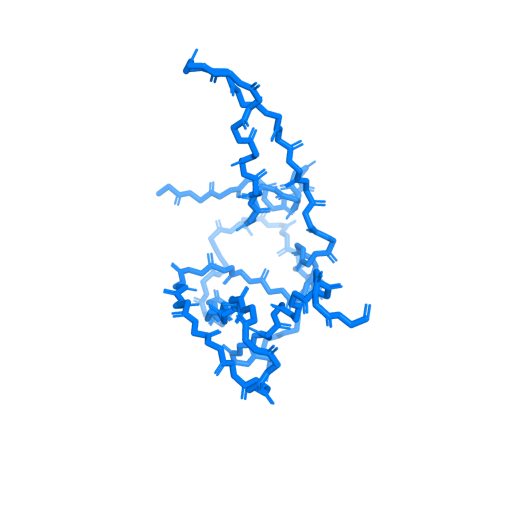371 1.00 72.12 87 ARG A C 1
ATOM 725 O O . ARG A 1 87 ? -5.768 -12.249 16.890 1.00 72.12 87 ARG A O 1
#

Sequence (87 aa):
FYGDFKNRPDEGFQYFEQTSPMNFKVHAVPIGKLGRWLTMDVQDFDKDGDKDLILGNLSRDLLIVKDYTPEWNEHIPFILLENKTRR

Secondary structure (DSSP, 8-state):
----TTT-GGGGSEEEEEEETTEEEEEE-TTTTT--EEEEEEE-SSSSSS-EEEEEE--SS---STT------TT--EEEE---TT-